Protein AF-A0A1X1ZFG5-F1 (afdb_monomer_lite)

Secondary structure (DSSP, 8-state):
-------PPPEEEE-TTS-EEEE-HHHHHHHHHHHHHHHHHS-TT---PPEEEEE-SSS-EEEEEEEEEE---TTS--EEEEEEEETTT--EEEEEEEE-PPP-----

Foldseek 3Di:
DDPDPDDAKKKWKAWPVRDIDIDGPVVVLVVVLVLLVVCVVDDVPDNTDIWMWIDPDDPDTFTWDKDKDFDDDPPFATKMWIWTARPVPRDTPDIDIHGDDDPDPPDD

Sequence (108 aa):
MREGDGDPPRYFVALSSGTGYLTDHTGLVETLQRQSEFDWYVAEDVPMVPTIWISVGDSEFRQLRMTRRHVGGSRTCIEEQWTLIDTRTGQVVERLTTSYAEPEPGWA

pLDDT: mean 79.8, std 16.26, range [38.06, 95.44]

Radius of gyration: 15.87 Å; chains: 1; bounding box: 50×36×43 Å

Organism: NCBI:txid244292

Structure (mmCIF, N/CA/C/O backbone):
data_AF-A0A1X1ZFG5-F1
#
_entry.id   AF-A0A1X1ZFG5-F1
#
loop_
_atom_site.group_PDB
_atom_site.id
_atom_site.type_symbol
_atom_site.label_atom_id
_atom_site.label_alt_id
_atom_site.label_comp_id
_atom_site.label_asym_id
_atom_site.label_entity_id
_atom_site.label_seq_id
_atom_site.pdbx_PDB_ins_code
_atom_site.Cartn_x
_atom_site.Cartn_y
_atom_site.Cartn_z
_atom_site.occupancy
_atom_site.B_iso_or_equiv
_atom_site.auth_seq_id
_atom_site.auth_comp_id
_atom_site.auth_asym_id
_atom_site.auth_atom_id
_atom_site.pdbx_PDB_model_num
ATOM 1 N N . MET A 1 1 ? -8.294 21.734 22.489 1.00 40.22 1 MET A N 1
ATOM 2 C CA . MET A 1 1 ? -8.150 20.314 22.107 1.00 40.22 1 MET A CA 1
ATOM 3 C C . MET A 1 1 ? -6.667 20.076 21.939 1.00 40.22 1 MET A C 1
ATOM 5 O O . MET A 1 1 ? -6.056 20.852 21.222 1.00 40.22 1 MET A O 1
ATOM 9 N N . ARG A 1 2 ? -6.076 19.147 22.696 1.00 42.50 2 ARG A N 1
ATOM 10 C CA . ARG A 1 2 ? -4.640 18.864 22.594 1.00 42.50 2 ARG A CA 1
ATOM 11 C C . ARG A 1 2 ? -4.388 18.154 21.264 1.00 42.50 2 ARG A C 1
ATOM 13 O O . ARG A 1 2 ? -5.042 17.147 21.009 1.00 42.50 2 ARG A O 1
ATOM 20 N N . GLU A 1 3 ? -3.489 18.704 20.449 1.00 46.34 3 GLU A N 1
ATOM 21 C CA . GLU A 1 3 ? -2.733 17.931 19.460 1.00 46.34 3 GLU A CA 1
ATOM 22 C C . GLU A 1 3 ? -2.162 16.732 20.211 1.00 46.34 3 GLU A C 1
ATOM 24 O O . GLU A 1 3 ? -1.387 16.893 21.154 1.00 46.34 3 GLU A O 1
ATOM 29 N N . GLY A 1 4 ? -2.695 15.549 19.922 1.00 45.50 4 GLY A N 1
ATOM 30 C CA . GLY A 1 4 ? -2.208 14.329 20.535 1.00 45.50 4 GLY A CA 1
ATOM 31 C C . GLY A 1 4 ? -0.815 14.044 19.998 1.00 45.50 4 GLY A C 1
ATOM 32 O O . GLY A 1 4 ? -0.626 14.058 18.783 1.00 45.50 4 GLY A O 1
ATOM 33 N N . ASP A 1 5 ? 0.112 13.742 20.906 1.00 48.16 5 ASP A N 1
ATOM 34 C CA . ASP A 1 5 ? 1.233 12.825 20.678 1.00 48.16 5 ASP A CA 1
ATOM 35 C C . ASP A 1 5 ? 0.665 11.484 20.181 1.00 48.16 5 ASP A C 1
ATOM 37 O O . ASP A 1 5 ? 0.536 10.514 20.928 1.00 48.16 5 ASP A O 1
ATOM 41 N N . GLY A 1 6 ? 0.180 11.463 18.943 1.00 56.34 6 GLY A N 1
ATOM 42 C CA . GLY A 1 6 ? -0.346 10.270 18.315 1.00 56.34 6 GLY A CA 1
ATOM 43 C C . GLY A 1 6 ? 0.829 9.386 17.959 1.00 56.34 6 GLY A C 1
ATOM 44 O O . GLY A 1 6 ? 1.681 9.803 17.174 1.00 56.34 6 GLY A O 1
ATOM 45 N N . ASP A 1 7 ? 0.863 8.182 18.529 1.00 64.00 7 ASP A N 1
ATOM 46 C CA . ASP A 1 7 ? 1.718 7.104 18.040 1.00 64.00 7 ASP A CA 1
ATOM 47 C C . ASP A 1 7 ? 1.684 7.114 16.499 1.00 64.00 7 ASP A C 1
ATOM 49 O O . ASP A 1 7 ? 0.593 7.215 15.915 1.00 64.00 7 ASP A O 1
ATOM 53 N N . PRO A 1 8 ? 2.844 7.050 15.820 1.00 71.75 8 PRO A N 1
ATOM 54 C CA . PRO A 1 8 ? 2.872 7.047 14.368 1.00 71.75 8 PRO A CA 1
ATOM 55 C C . PRO A 1 8 ? 1.981 5.916 13.831 1.00 71.75 8 PRO A C 1
ATOM 57 O O . PRO A 1 8 ? 1.918 4.836 14.433 1.00 71.75 8 PRO A O 1
ATOM 60 N N . PRO A 1 9 ? 1.265 6.150 12.715 1.00 82.69 9 PRO A N 1
ATOM 61 C CA . PRO A 1 9 ? 0.305 5.191 12.196 1.00 82.69 9 PRO A CA 1
ATOM 62 C C . PRO A 1 9 ? 0.990 3.850 11.931 1.00 82.69 9 PRO A C 1
ATOM 64 O O . PRO A 1 9 ? 2.023 3.775 11.264 1.00 82.69 9 PRO A O 1
ATOM 67 N N . ARG A 1 10 ? 0.393 2.785 12.468 1.00 91.69 10 ARG A N 1
ATOM 68 C CA . ARG A 1 10 ? 0.824 1.407 12.230 1.00 91.69 10 ARG A CA 1
ATOM 69 C C . ARG A 1 10 ? 0.015 0.810 11.094 1.00 91.69 10 ARG A C 1
ATOM 71 O O . ARG A 1 10 ? -1.201 0.997 11.024 1.00 91.69 10 ARG A O 1
ATOM 78 N N . TYR A 1 11 ? 0.682 0.044 10.251 1.00 93.69 11 TYR A N 1
ATOM 79 C CA . TYR A 1 11 ? 0.103 -0.631 9.106 1.00 93.69 11 TYR A CA 1
ATOM 80 C C . TYR A 1 11 ? 0.191 -2.140 9.290 1.00 93.69 11 TYR A C 1
ATOM 82 O O . TYR A 1 11 ? 1.195 -2.664 9.764 1.00 93.69 11 TYR A O 1
ATOM 90 N N . PHE A 1 12 ? -0.856 -2.847 8.890 1.00 94.62 12 PHE A N 1
ATOM 91 C CA . PHE A 1 12 ? -0.770 -4.269 8.595 1.00 94.62 12 PHE A CA 1
ATOM 92 C C . PHE A 1 12 ? -0.740 -4.427 7.079 1.00 94.62 12 PHE A C 1
ATOM 94 O O . PHE A 1 12 ? -1.593 -3.874 6.381 1.00 94.62 12 PHE A O 1
ATOM 101 N N . VAL A 1 13 ? 0.248 -5.151 6.571 1.00 94.81 13 VAL A N 1
ATOM 102 C CA . VAL A 1 13 ? 0.467 -5.346 5.137 1.00 94.81 13 VAL A CA 1
ATOM 103 C C . VAL A 1 13 ? 0.344 -6.828 4.838 1.00 94.81 13 VAL A C 1
ATOM 105 O O . VAL A 1 13 ? 1.084 -7.616 5.418 1.00 94.81 13 VAL A O 1
ATOM 108 N N . ALA A 1 14 ? -0.576 -7.208 3.950 1.00 93.06 14 ALA A N 1
ATOM 109 C CA . ALA A 1 14 ? -0.679 -8.566 3.422 1.00 93.06 14 ALA A CA 1
ATOM 110 C C . ALA A 1 14 ? -0.271 -8.591 1.947 1.00 93.06 14 ALA A C 1
ATOM 112 O O . ALA A 1 14 ? -0.810 -7.844 1.124 1.00 93.06 14 ALA A O 1
ATOM 113 N N . LEU A 1 15 ? 0.675 -9.468 1.627 1.00 88.38 15 LEU A N 1
ATOM 114 C CA . LEU A 1 15 ? 1.217 -9.663 0.288 1.00 88.38 15 LEU A CA 1
ATOM 115 C C . LEU A 1 15 ? 0.502 -10.821 -0.418 1.00 88.38 15 LEU A C 1
ATOM 117 O O . LEU A 1 15 ? -0.030 -11.736 0.215 1.00 88.38 15 LEU A O 1
ATOM 121 N N . SER A 1 16 ? 0.531 -10.816 -1.750 1.00 80.81 16 SER A N 1
ATOM 122 C CA . SER A 1 16 ? -0.045 -11.876 -2.595 1.00 80.81 16 SER A CA 1
ATOM 123 C C . SER A 1 16 ? 0.574 -13.259 -2.351 1.00 80.81 16 SER A C 1
ATOM 125 O O . SER A 1 16 ? -0.063 -14.273 -2.625 1.00 80.81 16 SER A O 1
ATOM 127 N N . SER A 1 17 ? 1.782 -13.314 -1.785 1.00 78.81 17 SER A N 1
ATOM 128 C CA . SER A 1 17 ? 2.478 -14.543 -1.387 1.00 78.81 17 SER A CA 1
ATOM 129 C C . SER A 1 17 ? 1.876 -15.241 -0.157 1.00 78.81 17 SER A C 1
ATOM 131 O O . SER A 1 17 ? 2.385 -16.279 0.263 1.00 78.81 17 SER A O 1
ATOM 133 N N . GLY A 1 18 ? 0.808 -14.694 0.435 1.00 81.88 18 GLY A N 1
ATOM 134 C CA . GLY A 1 18 ? 0.163 -15.247 1.628 1.00 81.88 18 GLY A CA 1
ATOM 135 C C . GLY A 1 18 ? 0.872 -14.891 2.936 1.00 81.88 18 GLY A C 1
ATOM 136 O O . GLY A 1 18 ? 0.534 -15.439 3.985 1.00 81.88 18 GLY A O 1
ATOM 137 N N . THR A 1 19 ? 1.844 -13.977 2.896 1.00 86.75 19 THR A N 1
ATOM 138 C CA . THR A 1 19 ? 2.499 -13.429 4.087 1.00 86.75 19 THR A CA 1
ATOM 139 C C . THR A 1 19 ? 1.850 -12.116 4.513 1.00 86.75 19 THR A C 1
ATOM 141 O O . THR A 1 19 ? 1.292 -11.380 3.697 1.00 86.75 19 THR A O 1
ATOM 144 N N . GLY A 1 20 ? 1.932 -11.803 5.806 1.00 90.38 20 GLY A N 1
ATOM 145 C CA . GLY A 1 20 ? 1.530 -10.499 6.313 1.00 90.38 20 GLY A CA 1
ATOM 146 C C . GLY A 1 20 ? 2.246 -10.124 7.601 1.00 90.38 2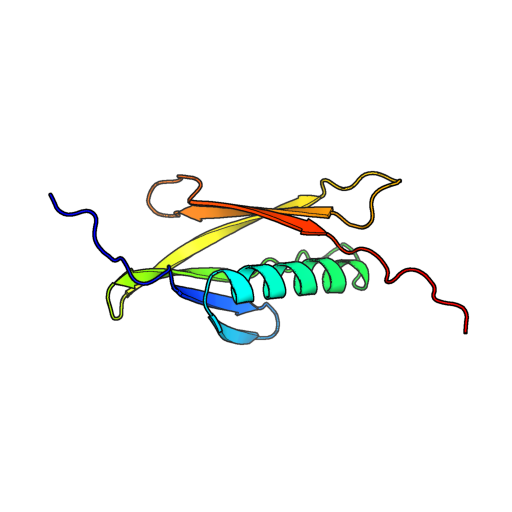0 GLY A C 1
ATOM 147 O O . GLY A 1 20 ? 2.661 -10.997 8.365 1.00 90.38 20 GLY A O 1
ATOM 148 N N . TYR A 1 21 ? 2.431 -8.826 7.820 1.00 93.00 21 TYR A N 1
ATOM 149 C CA . TYR A 1 21 ? 3.179 -8.302 8.960 1.00 93.00 21 TYR A CA 1
ATOM 150 C C . TYR A 1 21 ? 2.707 -6.909 9.370 1.00 93.00 21 TYR A C 1
ATOM 152 O O . TYR A 1 21 ? 2.121 -6.162 8.585 1.00 93.00 21 TYR A O 1
ATOM 160 N N . LEU A 1 22 ? 2.973 -6.581 10.634 1.00 93.75 22 LEU A N 1
ATOM 161 C CA . LEU A 1 22 ? 2.793 -5.246 11.188 1.00 93.75 22 LEU A CA 1
ATOM 162 C C . LEU A 1 22 ? 4.049 -4.417 10.945 1.00 93.75 22 LEU A C 1
ATOM 164 O O . LEU A 1 22 ? 5.165 -4.90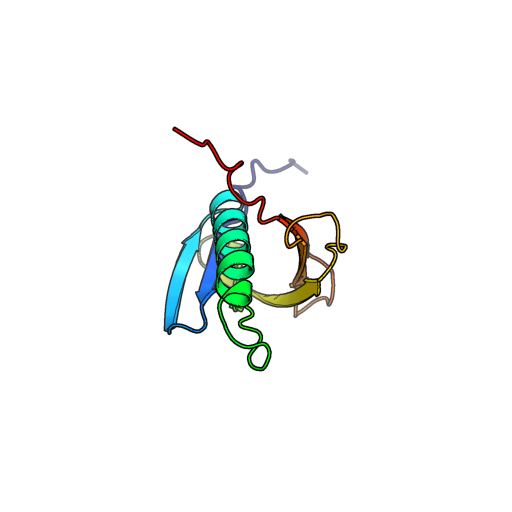0 11.132 1.00 93.75 22 LEU A O 1
ATOM 168 N N . THR A 1 23 ? 3.861 -3.169 10.546 1.00 93.88 23 THR A N 1
ATOM 169 C CA . THR A 1 23 ? 4.945 -2.245 10.239 1.00 93.88 23 THR A CA 1
ATOM 170 C C . THR A 1 23 ? 4.526 -0.801 10.506 1.00 93.88 23 THR A C 1
ATOM 172 O O . THR A 1 23 ? 3.353 -0.515 10.749 1.00 93.88 23 THR A O 1
ATOM 175 N N . ASP A 1 24 ? 5.489 0.104 10.521 1.00 92.88 24 ASP A N 1
ATOM 176 C CA . ASP A 1 24 ? 5.264 1.543 10.548 1.00 92.88 24 ASP A CA 1
ATOM 177 C C . ASP A 1 24 ? 5.260 2.105 9.117 1.00 92.88 24 ASP A C 1
ATOM 179 O O . ASP A 1 24 ? 5.215 1.371 8.126 1.00 92.88 24 ASP A O 1
ATOM 183 N N . HIS A 1 25 ? 5.261 3.429 8.994 1.00 91.81 25 HIS A N 1
ATOM 184 C CA . HIS A 1 25 ? 5.322 4.090 7.692 1.00 91.81 25 HIS A CA 1
ATOM 185 C C . HIS A 1 25 ? 6.585 3.723 6.901 1.00 91.81 25 HIS A C 1
ATOM 187 O O . HIS A 1 25 ? 6.497 3.434 5.709 1.00 91.81 25 HIS A O 1
ATOM 193 N N . THR A 1 26 ? 7.745 3.668 7.559 1.00 92.31 26 THR A N 1
ATOM 194 C CA . THR A 1 26 ? 9.017 3.347 6.904 1.00 92.31 26 THR A CA 1
ATOM 195 C C . THR A 1 26 ? 8.991 1.945 6.312 1.00 92.31 26 THR A C 1
ATOM 197 O O . THR A 1 26 ? 9.275 1.782 5.125 1.00 92.31 26 THR A O 1
ATOM 200 N N . GLY A 1 27 ? 8.578 0.937 7.080 1.00 92.69 27 GLY A N 1
ATOM 201 C CA . GLY A 1 27 ? 8.523 -0.419 6.545 1.00 92.69 27 GLY A CA 1
ATOM 202 C C . GLY A 1 27 ? 7.396 -0.625 5.525 1.00 92.69 27 GLY A C 1
ATOM 203 O O . GLY A 1 27 ? 7.554 -1.445 4.617 1.00 92.69 27 GLY A O 1
ATOM 204 N N . LEU A 1 28 ? 6.305 0.155 5.566 1.00 93.31 28 LEU A N 1
ATOM 205 C CA . LEU A 1 28 ? 5.345 0.222 4.456 1.00 93.31 28 LEU A CA 1
ATOM 206 C C . LEU A 1 28 ? 6.029 0.712 3.168 1.00 93.31 28 LEU A C 1
ATOM 208 O O . LEU A 1 28 ? 5.892 0.066 2.130 1.00 93.31 28 LEU A O 1
ATOM 212 N N . VAL A 1 29 ? 6.780 1.816 3.224 1.00 92.44 29 VAL A N 1
ATOM 213 C CA . VAL A 1 29 ? 7.494 2.368 2.059 1.00 92.44 29 VAL A CA 1
ATOM 214 C C . VAL A 1 29 ? 8.501 1.362 1.502 1.00 92.44 29 VAL A C 1
ATOM 216 O O . VAL A 1 29 ? 8.479 1.084 0.303 1.00 92.44 29 VAL A O 1
ATOM 219 N N . GLU A 1 30 ? 9.324 0.753 2.358 1.00 91.31 30 GLU A N 1
ATOM 220 C CA . GLU A 1 30 ? 10.295 -0.273 1.949 1.00 91.31 30 GLU A CA 1
ATOM 221 C C . GLU A 1 30 ? 9.615 -1.477 1.286 1.00 91.31 30 GLU A C 1
ATOM 223 O O . GLU A 1 30 ? 10.102 -2.013 0.288 1.00 91.31 30 GLU A O 1
ATOM 228 N N . THR A 1 31 ? 8.460 -1.891 1.811 1.00 91.56 31 THR A N 1
ATOM 229 C CA . THR A 1 31 ? 7.664 -2.980 1.235 1.00 91.56 31 THR A CA 1
ATOM 230 C C . THR A 1 31 ? 7.204 -2.645 -0.176 1.00 91.56 31 THR A C 1
ATOM 232 O O . THR A 1 31 ? 7.363 -3.457 -1.085 1.00 91.56 31 THR A O 1
ATOM 235 N N . LEU A 1 32 ? 6.637 -1.453 -0.371 1.00 90.88 32 LEU A N 1
ATOM 236 C CA . LEU A 1 32 ? 6.141 -1.024 -1.677 1.00 90.88 32 LEU A CA 1
ATOM 237 C C . LEU A 1 32 ? 7.283 -0.831 -2.674 1.00 90.88 32 LEU A C 1
ATOM 239 O O . LEU A 1 32 ? 7.115 -1.122 -3.857 1.00 90.88 32 LEU A O 1
ATOM 243 N N . GLN A 1 33 ? 8.459 -0.407 -2.209 1.00 88.44 33 GLN A N 1
ATOM 244 C CA . GLN A 1 33 ? 9.648 -0.316 -3.049 1.00 88.44 33 GLN A CA 1
ATOM 245 C C . GLN A 1 33 ? 10.099 -1.700 -3.529 1.00 88.44 33 GLN A C 1
ATOM 247 O O . GLN A 1 33 ? 10.276 -1.890 -4.730 1.00 88.44 33 GLN A O 1
ATOM 252 N N . ARG A 1 34 ? 10.176 -2.690 -2.630 1.00 86.56 34 ARG A N 1
ATOM 253 C CA . ARG A 1 34 ? 10.468 -4.086 -3.005 1.00 86.56 34 ARG A CA 1
ATOM 254 C C . ARG A 1 34 ? 9.400 -4.685 -3.916 1.00 86.56 34 ARG A C 1
ATOM 256 O O . ARG A 1 34 ? 9.732 -5.460 -4.803 1.00 86.56 34 ARG A O 1
ATOM 263 N N . GLN A 1 35 ? 8.130 -4.331 -3.719 1.00 86.00 35 GLN A N 1
ATOM 264 C CA . GLN A 1 35 ? 7.045 -4.761 -4.603 1.00 86.00 35 GLN A CA 1
ATOM 265 C C . GLN A 1 35 ? 7.205 -4.170 -6.010 1.00 86.00 35 GLN A C 1
ATOM 267 O O . GLN A 1 35 ? 7.059 -4.890 -6.992 1.00 86.00 35 GLN A O 1
ATOM 272 N N . SER A 1 36 ? 7.553 -2.882 -6.095 1.00 83.75 36 SER A N 1
ATOM 273 C CA . SER A 1 36 ? 7.819 -2.193 -7.367 1.00 83.75 36 SER A CA 1
ATOM 274 C C . SER A 1 36 ? 8.989 -2.844 -8.114 1.00 83.75 36 SER A C 1
ATOM 276 O O . SER A 1 36 ? 8.926 -3.020 -9.326 1.00 83.75 36 SER A O 1
ATOM 278 N N . GLU A 1 37 ? 10.039 -3.235 -7.384 1.00 81.44 37 GLU A N 1
ATOM 279 C CA . GLU A 1 37 ? 11.183 -3.977 -7.923 1.00 81.44 37 GLU A CA 1
ATOM 280 C C . GLU A 1 37 ? 10.786 -5.390 -8.369 1.00 81.44 37 GLU A C 1
A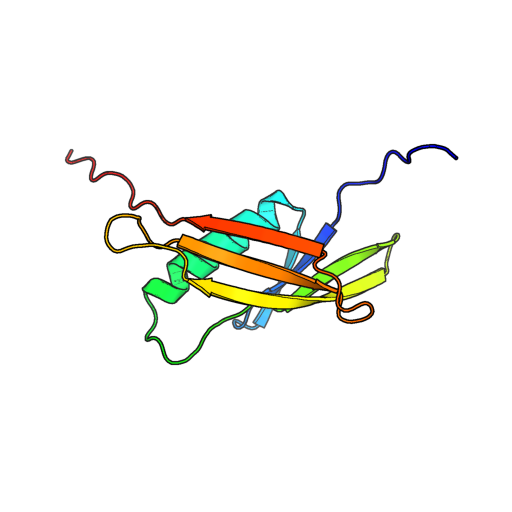TOM 282 O O . GLU A 1 37 ? 11.115 -5.803 -9.475 1.00 81.44 37 GLU A O 1
ATOM 287 N N . PHE A 1 38 ? 10.059 -6.145 -7.544 1.00 79.38 38 PHE A N 1
ATOM 288 C CA . PHE A 1 38 ? 9.668 -7.513 -7.879 1.00 79.38 38 PHE A CA 1
ATOM 289 C C . PHE A 1 38 ? 8.785 -7.569 -9.129 1.00 79.38 38 PHE A C 1
ATOM 291 O O . PHE A 1 38 ? 9.009 -8.403 -10.005 1.00 79.38 38 PHE A O 1
ATOM 298 N N . ASP A 1 39 ? 7.814 -6.661 -9.235 1.00 76.56 39 ASP A N 1
ATOM 299 C CA . ASP A 1 39 ? 6.890 -6.603 -10.368 1.00 76.56 39 ASP A CA 1
ATOM 300 C C . ASP A 1 39 ? 7.593 -6.254 -11.690 1.00 76.56 39 ASP A C 1
ATOM 302 O O . ASP A 1 39 ? 7.040 -6.519 -12.750 1.00 76.56 39 ASP A O 1
ATOM 306 N N . TRP A 1 40 ? 8.809 -5.703 -11.653 1.00 75.19 40 TRP A N 1
ATOM 307 C CA . TRP A 1 40 ? 9.632 -5.526 -12.852 1.00 75.19 40 TRP A CA 1
ATOM 308 C C . TRP A 1 40 ? 10.170 -6.849 -13.405 1.00 75.19 40 TRP A C 1
ATOM 310 O O . TRP A 1 40 ? 10.303 -7.022 -14.615 1.00 75.19 40 TRP A O 1
ATOM 320 N N . TYR A 1 41 ? 10.485 -7.793 -12.518 1.00 72.88 41 TYR A N 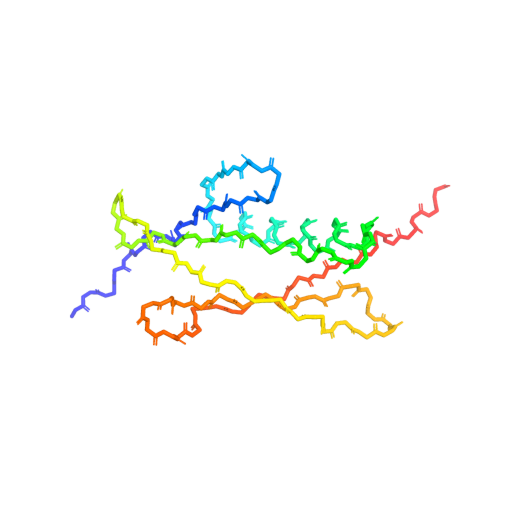1
ATOM 321 C CA . TYR A 1 41 ? 11.041 -9.091 -12.892 1.00 72.88 41 TYR A CA 1
ATOM 322 C C . TYR A 1 41 ? 9.969 -10.124 -13.265 1.00 72.88 41 TYR A C 1
ATOM 324 O O . TYR A 1 41 ? 10.306 -11.197 -13.772 1.00 72.88 41 TYR A O 1
ATOM 332 N N . VAL A 1 42 ? 8.687 -9.834 -13.020 1.00 69.62 42 VAL A N 1
ATOM 333 C CA . VAL A 1 42 ? 7.568 -10.745 -13.291 1.00 69.62 42 VAL A CA 1
ATOM 334 C C . VAL A 1 42 ? 6.743 -10.242 -14.472 1.00 69.62 42 VAL A C 1
ATOM 336 O O . VAL A 1 42 ? 6.488 -9.053 -14.605 1.00 69.62 42 VAL A O 1
ATOM 339 N N . ALA A 1 43 ? 6.338 -11.164 -15.351 1.00 59.06 43 ALA A N 1
ATOM 340 C CA . ALA A 1 43 ? 5.549 -10.851 -16.540 1.00 59.06 43 ALA A CA 1
ATOM 341 C C . ALA A 1 43 ? 4.269 -10.061 -16.193 1.00 59.06 43 ALA A C 1
ATOM 343 O O . ALA A 1 43 ? 3.587 -10.373 -15.216 1.00 59.06 43 ALA A O 1
ATOM 344 N N . GLU A 1 44 ? 3.953 -9.069 -17.032 1.00 58.12 44 GLU A N 1
ATOM 345 C CA . GLU A 1 44 ? 3.036 -7.936 -16.792 1.00 58.12 44 GLU A CA 1
ATOM 346 C C . GLU A 1 44 ? 1.574 -8.290 -16.432 1.00 58.12 44 GLU A C 1
ATOM 348 O O . GLU A 1 44 ? 0.796 -7.408 -16.064 1.00 58.12 44 GLU A O 1
ATOM 353 N N . ASP A 1 45 ? 1.177 -9.562 -16.492 1.00 60.41 45 ASP A N 1
ATOM 354 C CA . ASP A 1 45 ? -0.234 -9.964 -16.478 1.00 60.41 45 ASP A CA 1
ATOM 355 C C . ASP A 1 45 ? -0.860 -10.115 -15.078 1.00 60.41 45 ASP A C 1
ATOM 357 O O . ASP A 1 45 ? -2.070 -10.334 -14.967 1.00 60.41 45 ASP A O 1
ATOM 361 N N . VAL A 1 46 ? -0.088 -9.980 -13.990 1.00 60.62 46 VAL A N 1
ATOM 362 C CA . VAL A 1 46 ? -0.628 -10.051 -12.617 1.00 60.62 46 VAL A CA 1
ATOM 363 C C . VAL A 1 46 ? -0.097 -8.900 -11.754 1.00 60.62 46 VAL A C 1
ATOM 365 O O . VAL A 1 46 ? 0.929 -9.052 -11.094 1.00 60.62 46 VAL A O 1
ATOM 368 N N . PRO A 1 47 ? -0.789 -7.746 -11.697 1.00 62.19 47 PRO A N 1
ATOM 369 C CA . PRO A 1 47 ? -0.425 -6.678 -10.773 1.00 62.19 47 PRO A CA 1
ATOM 370 C C . PRO A 1 47 ? -0.619 -7.144 -9.326 1.00 62.19 47 PRO A C 1
ATOM 372 O O . PRO A 1 47 ? -1.743 -7.353 -8.860 1.00 62.19 47 PRO A O 1
ATOM 375 N N . MET A 1 48 ? 0.485 -7.291 -8.598 1.00 77.38 48 MET A N 1
ATOM 376 C CA . MET A 1 48 ? 0.484 -7.737 -7.210 1.00 77.38 48 MET A CA 1
ATOM 377 C C . MET A 1 48 ? 0.376 -6.540 -6.272 1.00 77.38 48 MET A C 1
ATOM 379 O O . MET A 1 48 ? 1.351 -6.048 -5.714 1.00 77.38 48 MET A O 1
ATOM 383 N N . VAL A 1 49 ? -0.850 -6.045 -6.111 1.00 88.12 49 VAL A N 1
ATOM 384 C CA . VAL A 1 49 ? -1.141 -4.946 -5.188 1.00 88.12 49 VAL A CA 1
ATOM 385 C C . VAL A 1 49 ? -1.337 -5.506 -3.772 1.00 88.12 49 VAL A C 1
ATOM 387 O O . VAL A 1 49 ? -2.263 -6.297 -3.566 1.00 88.12 49 VAL A O 1
ATOM 390 N N . PRO A 1 50 ? -0.524 -5.097 -2.778 1.00 90.31 50 PRO A N 1
ATOM 391 C CA . PRO A 1 50 ? -0.717 -5.514 -1.394 1.00 90.31 50 PRO A CA 1
ATOM 392 C C . PRO A 1 50 ? -2.061 -5.051 -0.834 1.00 90.31 50 PRO A C 1
ATOM 394 O O . PRO A 1 50 ? -2.556 -3.968 -1.163 1.00 90.31 50 PRO A O 1
ATOM 397 N N . THR A 1 51 ? -2.625 -5.837 0.081 1.00 92.69 51 THR A N 1
ATOM 398 C CA . THR A 1 51 ? -3.755 -5.374 0.894 1.00 92.69 51 THR A CA 1
ATOM 399 C C . THR A 1 51 ? -3.214 -4.698 2.145 1.00 92.69 51 THR A C 1
ATOM 401 O O . THR A 1 51 ? -2.394 -5.274 2.858 1.00 92.69 51 THR A O 1
ATOM 404 N N . ILE A 1 52 ? -3.660 -3.469 2.403 1.00 95.00 52 ILE A N 1
ATOM 405 C CA . ILE A 1 52 ? -3.164 -2.640 3.504 1.00 95.00 52 ILE A CA 1
ATOM 406 C C . ILE A 1 52 ? -4.296 -2.367 4.482 1.00 95.00 52 ILE A C 1
ATOM 408 O O . ILE A 1 52 ? -5.412 -2.041 4.080 1.00 95.00 52 ILE A O 1
ATOM 412 N N . TRP A 1 53 ? -3.991 -2.428 5.771 1.00 94.94 53 TRP A N 1
ATOM 413 C CA . TRP A 1 53 ? -4.847 -1.913 6.826 1.00 94.94 53 TRP A CA 1
ATOM 414 C C . TRP A 1 53 ? -4.074 -0.900 7.661 1.00 94.94 53 TRP A C 1
ATOM 416 O O . TRP A 1 53 ? -2.892 -1.095 7.927 1.00 94.94 53 TRP A O 1
ATOM 426 N N . ILE A 1 54 ? -4.744 0.165 8.092 1.00 93.75 54 ILE A N 1
ATOM 427 C CA . ILE A 1 54 ? -4.191 1.185 8.989 1.00 93.75 54 ILE A CA 1
ATOM 428 C C . ILE A 1 54 ? -4.807 1.037 10.378 1.00 93.75 54 ILE A C 1
ATOM 430 O O . ILE A 1 54 ? -6.016 0.811 10.500 1.00 93.75 54 ILE A O 1
ATOM 434 N N . SER A 1 55 ? -3.984 1.162 11.414 1.00 91.75 55 SER A N 1
ATOM 435 C CA . SER A 1 55 ? -4.453 1.225 12.794 1.00 91.75 55 SER A CA 1
ATOM 436 C C . SER A 1 55 ? -5.299 2.483 13.010 1.00 91.75 55 SER A C 1
ATOM 438 O O . SER A 1 55 ? -4.933 3.577 12.579 1.00 91.75 55 SER A O 1
ATOM 440 N N . VAL A 1 56 ? -6.450 2.321 13.660 1.00 88.38 56 VAL A N 1
ATOM 441 C CA . VAL A 1 56 ? -7.346 3.421 14.065 1.00 88.38 56 VAL A CA 1
ATOM 442 C C . VAL A 1 56 ? -7.520 3.500 15.589 1.00 88.38 56 VAL A C 1
ATOM 444 O O . VAL A 1 56 ? -8.325 4.290 16.077 1.00 88.38 56 VAL A O 1
ATOM 447 N N . GLY A 1 57 ? -6.755 2.698 16.335 1.00 82.19 57 GLY A N 1
ATOM 448 C CA . GLY A 1 57 ? -6.780 2.585 17.792 1.00 82.19 57 GLY A CA 1
ATOM 449 C C . GLY A 1 57 ? -5.972 1.371 18.264 1.00 82.19 57 GLY A C 1
ATOM 450 O O . GLY A 1 57 ? -5.356 0.677 17.458 1.00 82.19 57 GLY A O 1
ATOM 451 N N . ASP A 1 58 ? -6.002 1.072 19.562 1.00 75.25 58 ASP A N 1
ATOM 452 C CA . ASP A 1 58 ? -5.096 0.091 20.188 1.00 75.25 58 ASP A CA 1
ATOM 45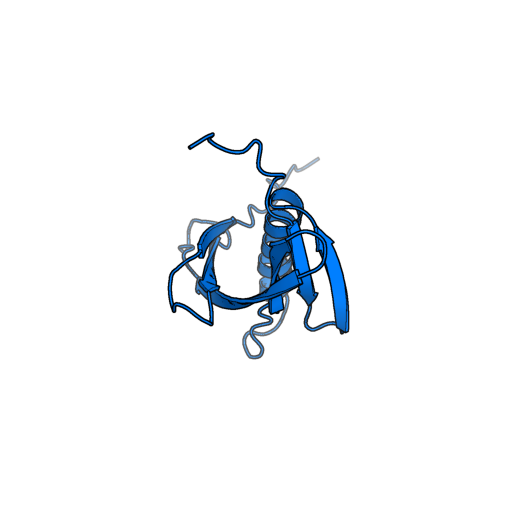3 C C . ASP A 1 58 ? -5.221 -1.350 19.659 1.00 75.25 58 ASP A C 1
ATOM 455 O O . ASP A 1 58 ? -4.319 -2.167 19.849 1.00 75.25 58 ASP A O 1
ATOM 459 N N . SER A 1 59 ? -6.329 -1.712 19.009 1.00 77.62 59 SER A N 1
ATOM 460 C CA . SER A 1 59 ? -6.536 -3.066 18.461 1.00 77.62 59 SER A CA 1
ATOM 461 C C . SER A 1 59 ? -7.424 -3.103 17.218 1.00 77.62 59 SER A C 1
ATOM 463 O O . SER A 1 59 ? -7.855 -4.174 16.794 1.00 77.62 59 SER A O 1
ATOM 465 N N . GLU A 1 60 ? -7.708 -1.945 16.623 1.00 87.88 60 GLU A N 1
ATOM 466 C CA . GLU A 1 60 ? -8.604 -1.848 15.475 1.00 87.88 60 GLU A CA 1
ATOM 467 C C . GLU A 1 60 ? -7.836 -1.474 14.214 1.00 87.88 60 GLU A C 1
ATOM 469 O O . GLU A 1 60 ? -7.091 -0.493 14.175 1.00 87.88 60 GLU A O 1
ATOM 474 N N . PHE A 1 61 ? -8.071 -2.253 13.162 1.00 90.31 61 PHE A N 1
ATOM 475 C CA . PHE A 1 61 ? -7.494 -2.045 11.845 1.00 90.31 61 PHE A CA 1
ATOM 476 C C . PHE A 1 61 ? -8.596 -1.781 10.835 1.00 90.31 61 PHE A C 1
ATOM 478 O O . PHE A 1 61 ? -9.587 -2.507 10.751 1.00 90.31 61 PHE A O 1
ATOM 485 N N . ARG A 1 62 ? -8.390 -0.754 10.019 1.00 91.75 62 ARG A N 1
ATOM 486 C CA . ARG A 1 62 ? -9.281 -0.413 8.915 1.00 91.75 62 ARG A CA 1
ATOM 487 C C . ARG A 1 62 ? -8.594 -0.704 7.596 1.00 91.75 62 ARG A C 1
ATOM 489 O O . ARG A 1 62 ? -7.491 -0.223 7.354 1.00 91.75 62 ARG A O 1
ATOM 496 N N . GLN A 1 63 ? -9.278 -1.439 6.725 1.00 94.31 63 GLN A N 1
ATOM 497 C CA . GLN A 1 63 ? -8.767 -1.751 5.397 1.00 94.31 63 GLN A CA 1
ATOM 498 C C . GLN A 1 63 ? -8.730 -0.506 4.505 1.00 94.31 63 GLN A C 1
ATOM 500 O O . GLN A 1 63 ? -9.712 0.235 4.388 1.00 94.31 63 GLN A O 1
ATOM 505 N N . LEU A 1 64 ? -7.601 -0.322 3.834 1.00 95.06 64 LEU A N 1
ATOM 506 C CA . LEU A 1 64 ? -7.395 0.663 2.788 1.00 95.06 64 LEU A CA 1
ATOM 507 C C . LEU A 1 64 ? -7.419 -0.035 1.428 1.00 95.06 64 LEU A C 1
ATOM 509 O O . LEU A 1 64 ? -6.932 -1.155 1.264 1.00 95.06 64 LEU A O 1
ATOM 513 N N . ARG A 1 65 ? -7.976 0.644 0.430 1.00 94.06 65 ARG A N 1
ATOM 514 C CA . ARG A 1 65 ? -7.806 0.262 -0.967 1.00 94.06 65 ARG A CA 1
ATOM 515 C C . ARG A 1 65 ? -6.489 0.851 -1.447 1.00 94.06 65 ARG A C 1
ATOM 517 O O . ARG A 1 65 ? -6.288 2.058 -1.345 1.00 94.06 65 ARG A O 1
ATOM 524 N N . MET A 1 66 ? -5.637 0.010 -2.013 1.00 93.88 66 MET A N 1
ATOM 525 C CA . MET A 1 66 ? -4.420 0.445 -2.683 1.00 93.88 66 MET A CA 1
ATOM 526 C C . MET A 1 66 ? -4.654 0.495 -4.195 1.00 93.88 66 MET A C 1
ATOM 528 O O . MET A 1 66 ? -5.265 -0.405 -4.774 1.00 93.88 66 MET A O 1
ATOM 532 N N . THR A 1 67 ? -4.173 1.553 -4.839 1.00 92.00 67 THR A N 1
ATOM 533 C CA . THR A 1 67 ? -4.066 1.629 -6.302 1.00 92.00 67 THR A CA 1
ATOM 534 C C . THR A 1 67 ? -2.644 1.984 -6.695 1.00 92.00 67 THR A C 1
ATOM 536 O O . THR A 1 67 ? -2.005 2.787 -6.019 1.00 92.00 67 THR A O 1
ATOM 539 N N . ARG A 1 68 ? -2.182 1.427 -7.810 1.00 89.50 68 ARG A N 1
ATOM 540 C CA . ARG A 1 68 ? -0.830 1.592 -8.345 1.00 89.50 68 ARG A CA 1
ATOM 541 C C . ARG A 1 68 ? -0.903 2.262 -9.714 1.00 89.50 68 ARG A C 1
ATOM 543 O O . ARG A 1 68 ? -1.810 1.966 -10.493 1.00 89.50 68 ARG A O 1
ATOM 550 N N . ARG A 1 69 ? 0.042 3.152 -10.008 1.00 88.00 69 ARG A N 1
ATOM 551 C CA . ARG A 1 69 ? 0.230 3.744 -11.338 1.00 88.00 69 ARG A CA 1
ATOM 552 C C . ARG A 1 69 ? 1.717 3.882 -11.638 1.00 88.00 69 ARG A C 1
ATOM 554 O O . ARG A 1 69 ? 2.424 4.518 -10.864 1.00 88.00 69 ARG A O 1
ATOM 561 N N . HIS A 1 70 ? 2.160 3.380 -12.785 1.00 85.25 70 HIS A N 1
ATOM 562 C CA . HIS A 1 70 ? 3.495 3.683 -13.291 1.00 85.25 70 HIS A CA 1
ATOM 563 C C . HIS A 1 70 ? 3.612 5.186 -13.594 1.00 85.25 70 HIS A C 1
ATOM 565 O O . HIS A 1 70 ? 2.732 5.770 -14.235 1.00 85.25 70 HIS A O 1
ATOM 571 N N . VAL A 1 71 ? 4.659 5.829 -13.084 1.00 85.31 71 VAL A N 1
ATOM 572 C CA . VAL A 1 71 ? 4.936 7.263 -13.289 1.00 85.31 71 VAL A CA 1
ATOM 573 C C . VAL A 1 71 ? 6.346 7.535 -13.804 1.00 85.31 71 VAL A C 1
ATOM 575 O O . VAL A 1 71 ? 6.621 8.668 -14.195 1.00 85.31 71 VAL A O 1
ATOM 578 N N . GLY A 1 72 ? 7.194 6.506 -13.859 1.00 72.94 72 GLY A N 1
ATOM 579 C CA . GLY A 1 72 ? 8.513 6.575 -14.473 1.00 72.94 72 GLY A CA 1
ATOM 580 C C . GLY A 1 72 ? 8.442 6.874 -15.969 1.00 72.94 72 GLY A C 1
ATOM 581 O O . GLY A 1 72 ? 7.463 6.568 -16.653 1.00 72.94 72 GLY A O 1
ATOM 582 N N . GLY A 1 73 ? 9.486 7.522 -16.479 1.00 63.38 73 GLY A N 1
ATOM 583 C CA . GLY A 1 73 ? 9.699 7.740 -17.908 1.00 63.38 73 GLY A CA 1
ATOM 584 C C . GLY A 1 73 ? 10.888 6.923 -18.403 1.00 63.38 73 GLY A C 1
ATOM 585 O O . GLY A 1 73 ? 11.673 6.422 -17.618 1.00 63.38 73 GLY A O 1
ATOM 586 N N . SER A 1 74 ? 11.127 6.867 -19.712 1.00 56.06 74 SER A N 1
ATOM 587 C CA . SER A 1 74 ? 12.226 6.077 -20.309 1.00 56.06 74 SER A CA 1
ATOM 588 C C . SER A 1 74 ? 13.655 6.448 -19.853 1.00 56.06 74 SER A C 1
ATOM 590 O O . SER A 1 74 ? 14.613 5.810 -20.277 1.00 56.06 74 SER A O 1
ATOM 592 N N . ARG A 1 75 ? 13.817 7.513 -19.053 1.00 54.56 75 ARG A N 1
ATOM 593 C CA . ARG A 1 75 ? 15.084 7.965 -18.448 1.00 54.56 75 ARG A CA 1
ATOM 594 C C . ARG A 1 75 ? 15.130 7.802 -16.929 1.00 54.56 75 ARG A C 1
ATOM 596 O O . ARG A 1 75 ? 16.224 7.808 -16.378 1.00 54.56 75 ARG A O 1
ATOM 603 N N . THR A 1 76 ? 13.979 7.700 -16.267 1.00 54.41 76 THR A N 1
ATOM 604 C CA . THR A 1 76 ? 13.904 7.384 -14.845 1.00 54.41 76 THR A CA 1
ATOM 605 C C . THR A 1 76 ? 13.591 5.898 -14.754 1.00 54.41 76 THR A C 1
ATOM 607 O O . THR A 1 76 ? 12.538 5.433 -15.169 1.00 54.41 76 THR A O 1
ATOM 610 N N . CYS A 1 77 ? 14.580 5.132 -14.303 1.00 61.00 77 CYS A N 1
ATOM 611 C CA . CYS A 1 77 ? 14.402 4.039 -13.350 1.00 61.00 77 CYS A CA 1
ATOM 612 C C . CYS A 1 77 ? 12.946 3.829 -12.872 1.00 61.00 77 CYS A C 1
ATOM 614 O O . CYS A 1 77 ? 12.282 4.806 -12.549 1.00 61.00 77 CYS A O 1
ATOM 616 N N . ILE A 1 78 ? 12.447 2.588 -12.822 1.00 72.50 78 ILE A N 1
ATOM 617 C CA . ILE A 1 78 ? 11.024 2.267 -12.571 1.00 72.50 78 ILE A CA 1
ATOM 618 C C . ILE A 1 78 ? 10.484 3.075 -11.386 1.00 72.50 78 ILE A C 1
ATOM 620 O O . ILE A 1 78 ? 10.887 2.853 -10.244 1.00 72.50 78 ILE A O 1
ATOM 624 N N . GLU A 1 79 ? 9.578 4.014 -11.664 1.00 84.81 79 GLU A N 1
ATOM 625 C CA . GLU A 1 79 ? 8.897 4.797 -10.636 1.00 84.81 79 GLU A CA 1
ATOM 626 C C . GLU A 1 79 ? 7.418 4.468 -10.618 1.00 84.81 79 GLU A C 1
ATOM 628 O O . GLU A 1 79 ? 6.732 4.468 -11.649 1.00 84.81 79 GLU A O 1
ATOM 633 N N . GLU A 1 80 ? 6.910 4.248 -9.415 1.00 87.75 80 GLU A N 1
ATOM 634 C CA . GLU A 1 80 ? 5.529 3.875 -9.192 1.00 87.75 80 GLU A CA 1
ATOM 635 C C . GLU A 1 80 ? 4.893 4.756 -8.140 1.00 87.75 80 GLU A C 1
ATOM 637 O O . GLU A 1 80 ? 5.462 5.026 -7.085 1.00 87.75 80 GLU A O 1
ATOM 642 N N . GLN A 1 81 ? 3.677 5.198 -8.431 1.00 92.12 81 GLN A N 1
ATOM 643 C CA . GLN A 1 81 ? 2.848 5.895 -7.474 1.00 92.12 81 GLN A CA 1
ATOM 644 C C . GLN A 1 81 ? 1.822 4.931 -6.887 1.00 92.12 81 GLN A C 1
ATOM 646 O O . GLN A 1 81 ? 0.927 4.439 -7.580 1.00 92.12 81 GLN A O 1
ATOM 651 N N . TRP A 1 82 ? 1.921 4.738 -5.582 1.00 93.44 82 TRP A N 1
ATOM 652 C CA . TRP A 1 82 ? 0.997 3.985 -4.753 1.00 93.44 82 TRP A CA 1
ATOM 653 C C . TRP A 1 82 ? 0.067 4.967 -4.050 1.00 93.44 82 TRP A C 1
ATOM 655 O O . TRP A 1 82 ? 0.508 5.926 -3.423 1.00 93.44 82 TRP A O 1
ATOM 665 N N . THR A 1 83 ? -1.239 4.772 -4.183 1.00 95.44 83 THR A N 1
ATOM 666 C CA . THR A 1 83 ? -2.252 5.619 -3.544 1.00 95.44 83 THR A CA 1
ATOM 667 C C . THR A 1 83 ? -3.079 4.778 -2.589 1.00 95.44 83 THR A C 1
ATOM 669 O O . THR A 1 83 ? -3.746 3.830 -3.008 1.00 95.44 83 THR A O 1
ATOM 672 N N . LEU A 1 84 ? -3.057 5.169 -1.318 1.00 94.81 84 LEU A N 1
ATOM 673 C CA . LEU A 1 84 ? -3.869 4.605 -0.253 1.00 94.81 84 LEU A CA 1
ATOM 674 C C . LEU A 1 84 ? -5.181 5.374 -0.140 1.00 94.81 84 LEU A C 1
ATOM 676 O O . LEU A 1 84 ? -5.191 6.593 0.037 1.00 94.81 84 LEU A O 1
ATOM 680 N N . ILE A 1 85 ? -6.294 4.655 -0.225 1.00 94.81 85 ILE A N 1
ATOM 681 C CA . ILE A 1 85 ? -7.644 5.212 -0.194 1.00 94.81 85 ILE A CA 1
ATOM 682 C C . ILE A 1 85 ? -8.408 4.560 0.954 1.00 94.81 85 ILE A C 1
ATOM 684 O O . ILE A 1 85 ? -8.505 3.335 1.035 1.00 94.81 85 ILE A O 1
ATOM 688 N N . ASP A 1 86 ? -8.981 5.372 1.834 1.00 91.38 86 ASP A N 1
ATOM 689 C CA . ASP A 1 86 ? -9.890 4.896 2.869 1.00 91.38 86 ASP A CA 1
ATOM 690 C C . ASP A 1 86 ? -11.170 4.371 2.209 1.00 91.38 86 ASP A C 1
ATOM 692 O O . ASP A 1 86 ? -11.893 5.104 1.534 1.00 91.38 86 ASP A O 1
ATOM 696 N N . THR A 1 87 ? -11.458 3.085 2.403 1.00 89.94 87 THR A N 1
ATOM 697 C CA . THR A 1 87 ? -12.621 2.415 1.804 1.00 89.94 87 THR A CA 1
ATOM 698 C C . THR A 1 87 ? -13.957 2.918 2.349 1.00 89.94 87 THR A C 1
ATOM 700 O O . THR A 1 87 ? -14.970 2.813 1.660 1.00 89.94 87 THR A O 1
ATOM 703 N N . ARG A 1 88 ? -13.975 3.490 3.559 1.00 88.12 88 ARG A N 1
ATOM 704 C CA . ARG A 1 88 ? -15.183 4.014 4.207 1.00 88.12 88 ARG A CA 1
ATOM 705 C C . ARG A 1 88 ? -15.532 5.415 3.720 1.00 88.12 88 ARG A C 1
ATOM 707 O O . ARG A 1 88 ? -16.709 5.720 3.555 1.00 88.12 88 ARG A O 1
ATOM 714 N N . THR A 1 89 ? -14.533 6.279 3.554 1.00 89.88 89 THR A N 1
ATOM 715 C CA . THR A 1 89 ? -14.743 7.700 3.214 1.00 89.88 89 THR A CA 1
ATOM 716 C C . THR A 1 89 ? -14.471 8.012 1.744 1.00 89.88 89 THR A C 1
ATOM 718 O O . THR A 1 89 ? -14.883 9.062 1.259 1.00 89.88 89 THR A O 1
ATOM 721 N N . GLY A 1 90 ? -13.766 7.128 1.033 1.00 90.12 90 GLY A N 1
ATOM 722 C CA . GLY A 1 90 ? -13.269 7.369 -0.321 1.00 90.12 90 GLY A CA 1
ATOM 723 C C . GLY A 1 9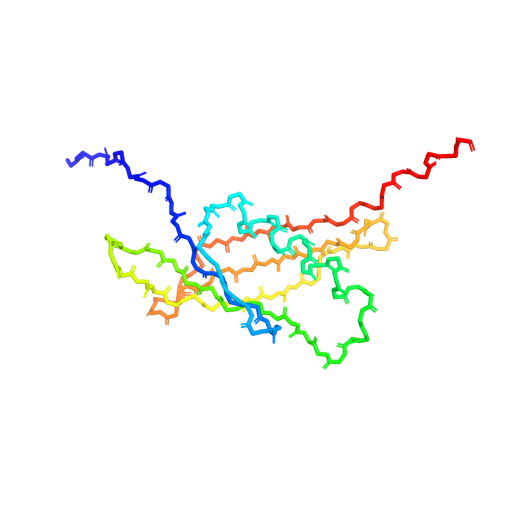0 ? -12.122 8.383 -0.383 1.00 90.12 90 GLY A C 1
ATOM 724 O O . GLY A 1 90 ? -11.679 8.730 -1.477 1.00 90.12 90 GLY A O 1
ATOM 725 N N . GLN A 1 91 ? -11.642 8.880 0.761 1.00 92.56 91 GLN A N 1
ATOM 726 C CA . GLN A 1 91 ? -10.572 9.869 0.801 1.00 92.56 91 GLN A CA 1
ATOM 727 C C . GLN A 1 91 ? -9.213 9.217 0.574 1.00 92.56 91 GLN A C 1
ATOM 729 O O . GLN A 1 91 ? -8.938 8.116 1.049 1.00 92.56 91 GLN A O 1
ATOM 734 N N . VAL A 1 92 ? -8.345 9.934 -0.137 1.00 93.25 92 VAL A N 1
ATOM 735 C CA . VAL A 1 92 ? -6.932 9.571 -0.231 1.00 93.25 92 VAL A CA 1
ATOM 736 C C . VAL A 1 92 ? -6.301 9.810 1.132 1.00 93.25 92 VAL A C 1
ATOM 738 O O . VAL A 1 92 ? -6.246 10.946 1.596 1.00 93.25 92 VAL A O 1
ATOM 741 N N . VAL A 1 93 ? -5.848 8.727 1.751 1.00 91.38 93 VAL A N 1
ATOM 742 C CA . VAL A 1 93 ? -5.077 8.760 2.993 1.00 91.38 93 VAL A CA 1
ATOM 743 C C . VAL A 1 93 ? -3.658 9.204 2.681 1.00 91.38 93 VAL A C 1
ATOM 745 O O . VAL A 1 93 ? -3.124 10.074 3.358 1.00 91.38 93 VAL A O 1
ATOM 748 N N . GLU A 1 94 ? -3.066 8.640 1.626 1.00 92.25 94 GLU A N 1
ATOM 749 C CA . GLU A 1 94 ? -1.667 8.886 1.303 1.00 92.25 94 GLU A CA 1
ATOM 750 C C . GLU A 1 94 ? -1.340 8.595 -0.167 1.00 92.25 94 GLU A C 1
ATOM 752 O O . GLU A 1 94 ? -2.000 7.784 -0.826 1.00 92.25 94 GLU A O 1
ATOM 757 N N . ARG A 1 95 ? -0.300 9.262 -0.680 1.00 94.50 95 ARG A N 1
ATOM 758 C CA . ARG A 1 95 ? 0.348 8.944 -1.956 1.00 94.50 95 ARG A CA 1
ATOM 759 C C . ARG A 1 95 ? 1.842 8.767 -1.730 1.00 94.50 95 ARG A C 1
ATOM 761 O O . ARG A 1 95 ? 2.490 9.688 -1.243 1.00 94.50 95 ARG A O 1
ATOM 768 N N . LEU A 1 96 ? 2.366 7.618 -2.130 1.00 92.62 96 LEU A N 1
ATOM 769 C CA . LEU A 1 96 ? 3.772 7.252 -2.022 1.00 92.62 96 LEU A CA 1
ATOM 770 C C . LEU A 1 96 ? 4.340 7.066 -3.423 1.00 92.62 96 LEU A C 1
ATOM 772 O O . LEU A 1 96 ? 3.741 6.368 -4.239 1.00 92.62 96 LEU A O 1
ATOM 776 N N . THR A 1 97 ? 5.486 7.681 -3.695 1.00 90.00 97 THR A N 1
ATOM 777 C CA . THR A 1 97 ? 6.253 7.403 -4.910 1.00 90.00 97 THR A CA 1
ATOM 778 C C . THR A 1 97 ? 7.439 6.537 -4.525 1.00 90.00 97 THR A C 1
ATOM 780 O O . THR A 1 97 ? 8.258 6.948 -3.705 1.00 90.00 97 THR A O 1
ATOM 783 N N . THR A 1 98 ? 7.521 5.347 -5.102 1.00 87.56 98 THR A N 1
ATOM 784 C CA . THR A 1 98 ? 8.674 4.457 -4.977 1.00 87.56 98 THR A CA 1
ATOM 785 C C . THR A 1 98 ? 9.467 4.506 -6.268 1.00 87.56 98 THR A C 1
ATOM 787 O O . THR A 1 98 ? 8.900 4.646 -7.352 1.00 87.56 98 THR A O 1
ATOM 790 N N . SER A 1 99 ? 10.784 4.407 -6.151 1.00 77.56 99 SER A N 1
ATOM 791 C CA . SER A 1 99 ? 11.681 4.319 -7.292 1.00 77.56 99 SER A CA 1
ATOM 792 C C . SER A 1 99 ? 12.624 3.137 -7.113 1.00 77.56 99 SER A C 1
ATOM 794 O O . SER A 1 99 ? 13.078 2.837 -6.004 1.00 77.56 99 SER A O 1
ATOM 796 N N . TYR A 1 100 ? 12.918 2.461 -8.215 1.00 67.38 100 TYR A N 1
ATOM 797 C CA . TYR A 1 100 ? 14.038 1.540 -8.301 1.00 67.38 100 TYR A CA 1
ATOM 798 C C . TYR A 1 100 ? 15.153 2.215 -9.085 1.00 67.38 100 TYR A C 1
ATOM 800 O O . TYR A 1 100 ? 15.145 2.165 -10.310 1.00 67.38 100 TYR A O 1
ATOM 808 N N . ALA A 1 101 ? 16.096 2.862 -8.401 1.00 59.56 101 ALA A N 1
ATOM 809 C CA . ALA A 1 101 ? 17.373 3.161 -9.031 1.00 59.56 101 ALA A CA 1
ATOM 810 C C . ALA A 1 101 ? 18.145 1.842 -9.123 1.00 59.56 101 ALA A C 1
ATOM 812 O O . ALA A 1 101 ? 18.401 1.235 -8.080 1.00 59.56 101 ALA A O 1
ATOM 813 N N . GLU A 1 102 ? 18.509 1.391 -10.330 1.00 53.44 102 GLU A N 1
ATOM 814 C CA . GLU A 1 102 ? 19.575 0.389 -10.431 1.00 53.44 102 GLU A CA 1
ATOM 815 C C . GLU A 1 102 ? 20.742 0.894 -9.568 1.00 53.44 102 GLU A C 1
ATOM 817 O O . GLU A 1 102 ? 21.065 2.089 -9.643 1.00 53.44 102 GLU A O 1
ATOM 822 N N . PRO A 1 103 ? 21.361 0.054 -8.716 1.00 49.50 103 PRO A N 1
ATOM 823 C CA . PRO A 1 103 ? 22.627 0.445 -8.121 1.00 49.50 103 PRO A CA 1
ATOM 824 C C . PRO A 1 103 ? 23.533 0.861 -9.279 1.00 49.50 103 PRO A C 1
ATOM 826 O O . PRO A 1 103 ? 23.630 0.117 -10.259 1.00 49.50 103 PRO A O 1
ATOM 829 N N . GLU A 1 104 ? 24.131 2.059 -9.202 1.00 50.00 104 GLU A N 1
ATOM 830 C CA . GLU A 1 104 ? 25.089 2.490 -10.222 1.00 50.00 104 GLU A CA 1
ATOM 831 C C . GLU A 1 104 ? 26.030 1.313 -10.482 1.00 50.00 104 GLU A C 1
ATOM 833 O O . GLU A 1 104 ? 26.491 0.711 -9.502 1.00 50.00 104 GLU A O 1
ATOM 838 N N . PRO A 1 105 ? 26.273 0.917 -11.744 1.00 45.94 105 PRO A N 1
ATOM 839 C CA . PRO A 1 105 ? 27.181 -0.175 -12.024 1.00 45.94 105 PRO A CA 1
ATOM 840 C C . PRO A 1 105 ? 28.571 0.245 -11.548 1.00 45.94 105 PRO A C 1
ATOM 842 O O . PRO A 1 105 ? 29.340 0.880 -12.260 1.00 45.94 105 PRO A O 1
ATOM 845 N N . GLY A 1 106 ? 28.876 -0.088 -10.298 1.00 47.88 106 GLY A N 1
ATOM 846 C CA . GLY A 1 106 ? 30.198 -0.021 -9.722 1.00 47.88 106 GLY A CA 1
ATOM 847 C C . GLY A 1 106 ? 30.998 -1.130 -10.367 1.00 47.88 106 GLY A C 1
ATOM 848 O O . GLY A 1 106 ? 31.050 -2.244 -9.851 1.00 47.88 106 GLY A O 1
ATOM 849 N N . TRP A 1 107 ? 31.573 -0.848 -11.531 1.00 50.78 107 TRP A N 1
ATOM 850 C CA . TRP A 1 107 ? 32.627 -1.686 -12.078 1.00 50.78 107 TRP A CA 1
ATOM 851 C C . TRP A 1 107 ? 33.795 -1.636 -11.080 1.00 50.78 107 TRP A C 1
ATOM 853 O O . TRP A 1 107 ? 34.453 -0.603 -10.939 1.00 50.78 107 TRP A O 1
ATOM 863 N N . ALA A 1 108 ? 33.975 -2.736 -10.348 1.00 38.06 108 ALA A N 1
ATOM 864 C CA . ALA A 1 108 ? 35.201 -3.103 -9.646 1.00 38.06 108 ALA A CA 1
ATOM 865 C C . ALA A 1 108 ? 36.086 -3.949 -10.570 1.00 38.06 108 ALA A C 1
ATOM 867 O O . ALA A 1 108 ? 35.516 -4.702 -11.396 1.00 38.06 108 ALA A O 1
#